Protein AF-D7CMK7-F1 (afdb_monomer)

Solvent-accessible surface area (backbone atoms only — not comparable to full-atom values): 7155 Å² total; per-residue (Å²): 135,77,52,60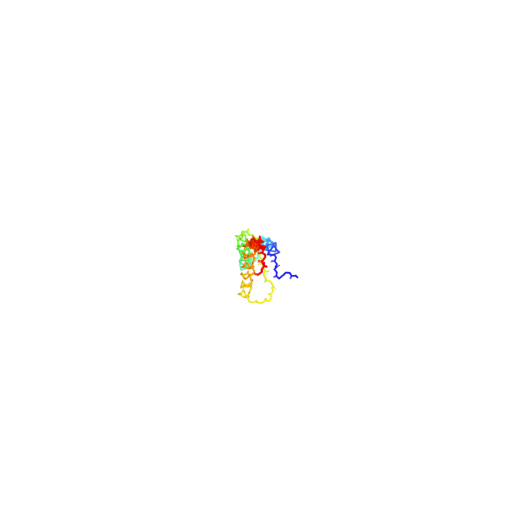,43,68,42,58,68,55,50,57,51,46,53,50,50,38,52,53,32,51,54,46,49,59,54,49,69,80,43,99,64,60,69,65,61,55,51,51,42,51,50,51,37,48,54,42,50,51,50,50,59,53,60,67,68,48,99,57,85,55,72,43,76,74,57,90,77,54,73,64,61,52,49,56,52,51,53,52,54,53,53,53,55,60,53,64,74,61,73,77,79,81,84,70,80,84,82,79,82,84,74,78,89,82,88,74,87,83,84,91,132

Sequence (113 aa):
MTNFLPAGIILDQLEDILQYTLELEQKLEQQVVSAETKQIASSIAGTVRDLLGFLQKFPCQPLVYTGSGTTEEVIARLEWLLALYSMEDSGITSGRKPRKNRRGKQKQAVSSS

Organism: Syntrophothermus lipocalidus (strain DSM 12680 / TGB-C1) (NCBI:txid643648)

Foldseek 3Di:
DAQKDFCVVVLVVLVVLLVVLVVVLVVVVVDPDDPVVNVVSVVSNVVSVVVNVVQVPDPDGDIDGRDDDDPVVVVVVVVVVVVVVVVVVVPPPPPDDDDPPPDDDDDDDDDDD

pLDDT: mean 80.47, std 17.41, range [43.47, 96.31]

Radius of gyration: 34.78 Å; Cα contacts (8 Å, |Δi|>4): 45; chains: 1; bounding box: 71×25×117 Å

Nearest PDB structures (foldseek):
  2v0o-assembly2_C  TM=8.549E-01  e=4.889E+00  Homo sapiens
  2z0n-assembly1_A-2  TM=8.824E-01  e=6.467E+00  Homo sapiens
  5n9j-assembly1_G  TM=3.919E-01  e=3.964E+00  Schizosaccharomyces pombe

Secondary structure (DSSP, 8-state):
--SEEETHHHHHHHHHHHHHHHHHHHHHHTS---HHHHHHHHHHHHHHHHHHHHHTTSSS--EEE-SSS-HHHHHHHHHHHHHHHHHHSS-----------------------

Mean predicted aligned error: 13.86 Å

Structure (mmCIF, N/CA/C/O backbone):
data_AF-D7CMK7-F1
#
_entry.id   AF-D7CMK7-F1
#
loop_
_atom_site.group_PDB
_atom_site.id
_atom_site.type_symbol
_atom_site.label_atom_id
_atom_site.label_alt_id
_atom_site.label_comp_id
_atom_site.label_asym_id
_atom_site.label_entity_id
_atom_site.label_seq_id
_atom_site.pdbx_PDB_ins_code
_atom_site.Cartn_x
_atom_site.Cartn_y
_atom_site.Cartn_z
_atom_site.occupancy
_atom_site.B_iso_or_equiv
_atom_site.auth_seq_id
_atom_site.auth_comp_id
_atom_site.auth_asym_id
_atom_site.auth_atom_id
_atom_site.pdbx_PDB_model_num
ATOM 1 N N . MET A 1 1 ? 11.659 -17.546 -13.823 1.00 54.91 1 MET A N 1
ATOM 2 C CA . MET A 1 1 ? 10.715 -16.773 -12.988 1.00 54.91 1 MET A CA 1
ATOM 3 C C . MET A 1 1 ? 11.138 -15.317 -13.043 1.00 54.91 1 MET A C 1
ATOM 5 O O . MET A 1 1 ? 12.337 -15.068 -13.042 1.00 54.91 1 MET A O 1
ATOM 9 N N . THR A 1 2 ? 10.205 -14.380 -13.190 1.00 76.31 2 THR A N 1
ATOM 10 C CA . THR A 1 2 ? 10.508 -12.942 -13.195 1.00 76.31 2 THR A CA 1
ATOM 11 C C . THR A 1 2 ? 10.638 -12.451 -11.756 1.00 76.31 2 THR A C 1
ATOM 13 O O . THR A 1 2 ? 9.817 -12.801 -10.918 1.00 76.31 2 THR A O 1
ATOM 16 N N . ASN A 1 3 ? 11.636 -11.616 -11.466 1.00 86.62 3 ASN A N 1
ATOM 17 C CA . ASN A 1 3 ? 11.815 -10.992 -10.145 1.00 86.62 3 ASN A CA 1
ATOM 18 C C . ASN A 1 3 ? 10.883 -9.784 -9.932 1.00 86.62 3 ASN A C 1
ATOM 20 O O . ASN A 1 3 ? 11.187 -8.911 -9.128 1.00 86.62 3 ASN A O 1
ATOM 24 N N . PHE A 1 4 ? 9.802 -9.688 -10.704 1.00 87.12 4 PHE A N 1
ATOM 25 C CA . PHE A 1 4 ? 8.856 -8.581 -10.669 1.00 87.12 4 PHE A CA 1
ATOM 26 C C . PHE A 1 4 ? 7.502 -9.120 -10.239 1.00 87.12 4 PHE A C 1
ATOM 28 O O . PHE A 1 4 ? 6.959 -10.013 -10.895 1.00 87.12 4 PHE A O 1
ATOM 35 N N . LEU A 1 5 ? 6.978 -8.576 -9.147 1.00 86.00 5 LEU A N 1
ATOM 36 C CA . LEU A 1 5 ? 5.641 -8.857 -8.653 1.00 86.00 5 LEU A CA 1
ATOM 37 C C . LEU A 1 5 ? 4.706 -7.703 -9.027 1.00 86.00 5 LEU A C 1
ATOM 39 O O . LEU A 1 5 ? 5.075 -6.541 -8.830 1.00 86.00 5 LEU A O 1
ATOM 43 N N . PRO A 1 6 ? 3.496 -7.985 -9.536 1.00 84.12 6 PRO A N 1
ATOM 44 C CA . PRO A 1 6 ? 2.478 -6.957 -9.670 1.00 84.12 6 PRO A CA 1
ATOM 45 C C . PRO A 1 6 ? 2.101 -6.443 -8.281 1.00 84.12 6 PRO A C 1
ATOM 47 O O . PRO A 1 6 ? 1.776 -7.223 -7.386 1.00 84.12 6 PRO A O 1
ATOM 50 N N . ALA A 1 7 ? 2.083 -5.123 -8.109 1.00 84.50 7 ALA A N 1
ATOM 51 C CA . ALA A 1 7 ? 1.658 -4.506 -6.856 1.00 84.50 7 ALA A CA 1
ATOM 52 C C . ALA A 1 7 ? 0.151 -4.677 -6.574 1.00 84.50 7 ALA A C 1
ATOM 54 O O . ALA A 1 7 ? -0.320 -4.232 -5.535 1.00 84.50 7 ALA A O 1
ATOM 55 N N . GLY A 1 8 ? -0.610 -5.332 -7.461 1.00 83.56 8 GLY A N 1
ATOM 56 C CA . GLY A 1 8 ? -2.034 -5.630 -7.259 1.00 83.56 8 GLY A CA 1
ATOM 57 C C . GLY A 1 8 ? -2.326 -6.378 -5.974 1.00 83.56 8 GLY A C 1
ATOM 58 O O . GLY A 1 8 ? -3.222 -5.991 -5.246 1.00 83.56 8 GLY A O 1
ATOM 59 N N . ILE A 1 9 ? -1.491 -7.361 -5.634 1.00 82.94 9 ILE A N 1
ATOM 60 C CA . ILE A 1 9 ? -1.647 -8.114 -4.382 1.00 82.94 9 ILE A CA 1
ATOM 61 C C . ILE A 1 9 ? -1.542 -7.177 -3.167 1.00 82.94 9 ILE A C 1
ATOM 63 O O . ILE A 1 9 ? -2.214 -7.382 -2.162 1.00 82.94 9 ILE A O 1
ATOM 67 N N . ILE A 1 10 ? -0.712 -6.134 -3.259 1.00 86.62 10 ILE A N 1
ATOM 68 C CA . ILE A 1 10 ? -0.557 -5.136 -2.197 1.00 86.62 10 ILE A CA 1
ATOM 69 C C . ILE A 1 10 ? -1.778 -4.212 -2.157 1.0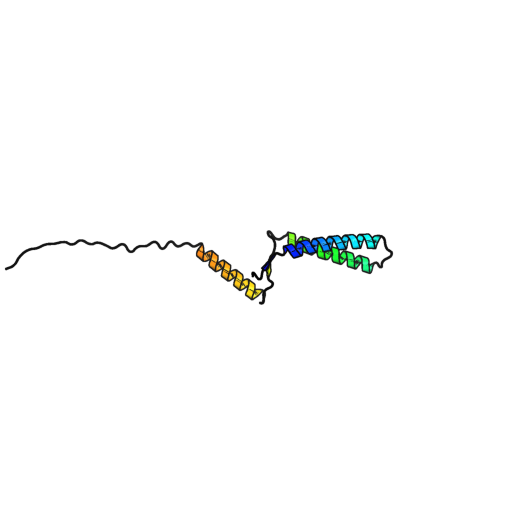0 86.62 10 ILE A C 1
ATOM 71 O O . ILE A 1 10 ? -2.224 -3.868 -1.071 1.00 86.62 10 ILE A O 1
ATOM 75 N N . LEU A 1 11 ? -2.329 -3.827 -3.314 1.00 87.44 11 LEU A N 1
ATOM 76 C CA . LEU A 1 11 ? -3.549 -3.016 -3.388 1.00 87.44 11 LEU A CA 1
ATOM 77 C C . LEU A 1 11 ? -4.727 -3.713 -2.707 1.00 87.44 11 LEU A C 1
ATOM 79 O O . LEU A 1 11 ? -5.310 -3.129 -1.800 1.00 87.4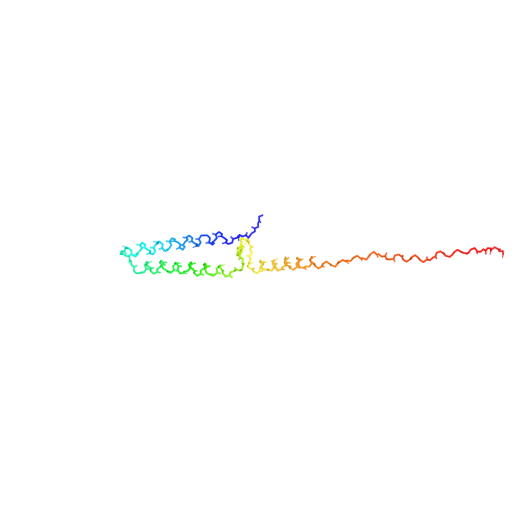4 11 LEU A O 1
ATOM 83 N N . ASP A 1 12 ? -4.998 -4.966 -3.073 1.00 89.50 12 ASP A N 1
ATOM 84 C CA . ASP A 1 12 ? -6.104 -5.744 -2.507 1.00 89.50 12 ASP A CA 1
ATOM 85 C C . ASP A 1 12 ? -5.960 -5.858 -0.976 1.00 89.50 12 ASP A C 1
ATOM 87 O O . ASP A 1 12 ? -6.896 -5.615 -0.218 1.00 89.50 12 ASP A O 1
ATOM 91 N N . GLN A 1 13 ? -4.740 -6.129 -0.494 1.00 91.75 13 GLN A N 1
ATOM 92 C CA . GLN A 1 13 ? -4.465 -6.191 0.944 1.00 91.75 13 GLN A CA 1
ATOM 93 C C . GLN A 1 13 ? -4.617 -4.839 1.650 1.00 91.75 13 GLN A C 1
ATOM 95 O O . GLN A 1 13 ? -5.037 -4.798 2.804 1.00 91.75 13 GLN A O 1
ATOM 100 N N . LEU A 1 14 ? -4.268 -3.726 1.001 1.00 93.00 14 LEU A N 1
ATOM 101 C CA . LEU A 1 14 ? -4.455 -2.393 1.575 1.00 93.00 14 LEU A CA 1
ATOM 102 C C . LEU A 1 14 ? -5.936 -2.017 1.665 1.00 93.00 14 LEU A C 1
ATOM 104 O O . LEU A 1 14 ? -6.330 -1.385 2.644 1.00 93.00 14 LEU A O 1
ATOM 108 N N . GLU A 1 15 ? -6.749 -2.415 0.687 1.00 93.31 15 GLU A N 1
ATOM 109 C CA . GLU A 1 15 ? -8.204 -2.245 0.731 1.00 93.31 15 GLU A CA 1
ATOM 110 C C . GLU A 1 15 ? -8.814 -3.035 1.896 1.00 93.31 15 GLU A C 1
ATOM 112 O O . GLU A 1 15 ? -9.566 -2.467 2.692 1.00 93.31 15 GLU A O 1
ATOM 117 N N . ASP A 1 16 ? -8.401 -4.292 2.076 1.00 95.44 16 ASP A N 1
ATOM 118 C CA . ASP A 1 16 ? -8.817 -5.120 3.212 1.00 95.44 16 ASP A CA 1
ATOM 119 C C . ASP A 1 16 ? -8.414 -4.490 4.557 1.00 95.44 16 ASP A C 1
ATOM 121 O O . ASP A 1 16 ? -9.230 -4.373 5.472 1.00 95.44 16 ASP A O 1
ATOM 125 N N . ILE A 1 17 ? -7.162 -4.034 4.694 1.00 94.94 17 ILE A N 1
ATOM 126 C CA . ILE A 1 17 ? -6.681 -3.376 5.921 1.00 94.94 17 ILE A CA 1
ATOM 127 C C . ILE A 1 17 ? -7.470 -2.091 6.191 1.00 94.94 17 ILE A C 1
ATOM 129 O O . ILE A 1 17 ? -7.818 -1.809 7.343 1.00 94.94 17 ILE A O 1
ATOM 133 N N . LEU A 1 18 ? -7.777 -1.304 5.158 1.00 95.56 18 LEU A N 1
ATOM 134 C CA . LEU A 1 18 ? -8.601 -0.112 5.321 1.00 95.56 18 LEU A CA 1
ATOM 135 C C . LEU A 1 18 ? -9.991 -0.488 5.842 1.00 95.56 18 LEU A C 1
ATOM 137 O O . LEU A 1 18 ? -10.464 0.109 6.806 1.00 95.56 18 LEU A O 1
ATOM 141 N N . GLN A 1 19 ? -10.613 -1.513 5.265 1.00 96.19 19 GLN A N 1
ATOM 142 C CA . GLN A 1 19 ? -11.917 -1.990 5.708 1.00 96.19 19 GLN A CA 1
ATOM 143 C C . GLN A 1 19 ? -11.879 -2.453 7.174 1.00 96.19 19 GLN A C 1
ATOM 145 O O . GLN A 1 19 ? -12.690 -2.006 7.987 1.00 96.19 19 GLN A O 1
ATOM 150 N N . TYR A 1 20 ? -10.887 -3.265 7.553 1.00 96.31 20 TYR A N 1
ATOM 151 C CA . TYR A 1 20 ? -10.727 -3.726 8.935 1.00 96.31 20 TYR A CA 1
ATOM 152 C C . TYR A 1 20 ? -10.469 -2.586 9.925 1.00 96.31 20 TYR A C 1
ATOM 154 O O . TYR A 1 20 ? -10.946 -2.637 11.059 1.00 96.31 20 TYR A O 1
ATOM 162 N N . THR A 1 21 ? -9.728 -1.549 9.525 1.00 94.38 21 THR A N 1
ATOM 163 C CA . THR A 1 21 ? -9.458 -0.395 10.399 1.00 94.38 21 THR A CA 1
ATOM 164 C C . THR A 1 21 ? -10.694 0.477 10.594 1.00 94.38 21 THR A C 1
ATOM 166 O O . THR A 1 21 ? -10.940 0.900 11.721 1.00 94.38 21 THR A O 1
ATOM 169 N N . LEU A 1 22 ? -11.528 0.660 9.566 1.00 93.44 22 LEU A N 1
ATOM 170 C CA . LEU A 1 22 ? -12.820 1.348 9.691 1.00 93.44 22 LEU A CA 1
ATOM 171 C C . LEU A 1 22 ? -13.794 0.580 10.598 1.00 93.44 22 LEU A C 1
ATOM 173 O O . LEU A 1 22 ? -14.447 1.167 11.461 1.00 93.44 22 LEU A O 1
ATOM 177 N N . GLU A 1 23 ? -13.862 -0.745 10.457 1.00 94.75 23 GLU A N 1
ATOM 178 C CA . GLU A 1 23 ? -14.657 -1.592 11.354 1.00 94.75 23 GLU A CA 1
ATOM 179 C C . GLU A 1 23 ? -14.152 -1.535 12.801 1.00 94.75 23 GLU A C 1
ATOM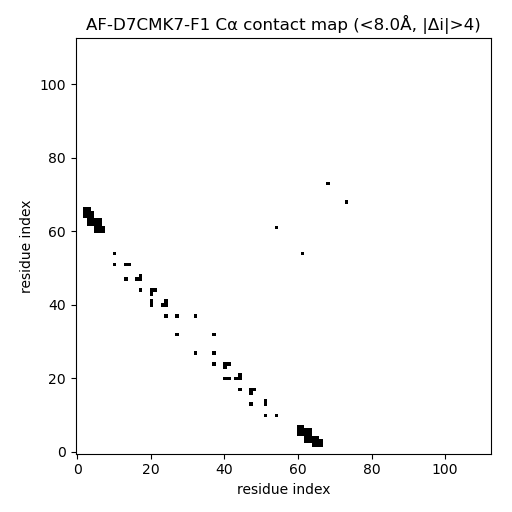 181 O O . GLU A 1 23 ? -14.946 -1.558 13.748 1.00 94.75 23 GLU A O 1
ATOM 186 N N . LEU A 1 24 ? -12.831 -1.459 12.990 1.00 92.50 24 LEU A N 1
ATOM 187 C CA . LEU A 1 24 ? -12.224 -1.283 14.303 1.00 92.50 24 LEU A CA 1
ATOM 188 C C . LEU A 1 24 ? -12.597 0.077 14.901 1.00 92.50 24 LEU A C 1
ATOM 190 O O . LEU A 1 24 ? -13.034 0.112 16.049 1.00 92.50 24 LEU A O 1
ATOM 194 N N . GLU A 1 25 ? -12.480 1.171 14.144 1.00 91.31 25 GLU A N 1
ATOM 195 C CA . GLU A 1 25 ? -12.901 2.509 14.583 1.00 91.31 25 GLU A CA 1
ATOM 196 C C . GLU A 1 25 ? -14.367 2.500 15.042 1.00 91.31 25 GLU A C 1
ATOM 198 O O . GLU A 1 25 ? -14.660 2.915 16.165 1.00 91.31 25 GLU A O 1
ATOM 203 N N . GLN A 1 26 ? -15.268 1.912 14.249 1.00 91.25 26 GLN A N 1
ATOM 204 C CA . GLN A 1 26 ? -16.690 1.806 14.586 1.00 91.25 26 GLN A CA 1
ATOM 205 C C . GLN A 1 26 ? -16.935 1.013 15.883 1.00 91.25 26 GLN A C 1
ATOM 207 O O . GLN A 1 26 ? -17.764 1.393 16.714 1.00 91.25 26 GLN A O 1
ATOM 212 N N . LYS A 1 27 ? -16.214 -0.095 16.095 1.00 91.50 27 LYS A N 1
ATOM 213 C CA . LYS A 1 27 ? -16.312 -0.883 17.338 1.00 91.50 27 LYS A CA 1
ATOM 214 C C . LYS A 1 27 ? -15.748 -0.126 18.542 1.00 91.50 27 LYS A C 1
ATOM 216 O O . LYS A 1 27 ? -16.294 -0.239 19.640 1.00 91.50 27 LYS A O 1
ATOM 221 N N . LEU A 1 28 ? -14.684 0.654 18.353 1.00 91.38 28 LEU A N 1
ATOM 222 C CA . LEU A 1 28 ? -14.079 1.477 19.404 1.00 91.38 28 LEU A CA 1
ATOM 223 C C . LEU A 1 28 ? -14.975 2.656 19.811 1.00 91.38 28 LEU A C 1
ATOM 225 O O . LEU A 1 28 ? -14.912 3.101 20.957 1.00 91.38 28 LEU A O 1
ATOM 229 N N . GLU A 1 29 ? -15.824 3.170 18.919 1.00 87.88 29 GLU A N 1
ATOM 230 C CA . GLU A 1 29 ? -16.827 4.188 19.263 1.00 87.88 29 GLU A CA 1
ATOM 231 C C . GLU A 1 29 ? -17.863 3.674 20.268 1.00 87.88 29 GLU A C 1
ATOM 233 O O . GLU A 1 29 ? -18.283 4.419 21.152 1.00 87.88 29 GLU A O 1
ATOM 238 N N . GLN A 1 30 ? -18.218 2.391 20.178 1.00 87.38 30 GLN A N 1
ATOM 239 C CA . GLN A 1 30 ? -19.213 1.742 21.037 1.00 87.38 30 GLN A CA 1
ATOM 240 C C . GLN A 1 30 ? -18.654 1.314 22.403 1.00 87.38 30 GLN A C 1
ATOM 242 O O . GLN A 1 30 ? -19.417 0.926 23.288 1.00 87.38 30 GLN A O 1
ATOM 247 N N . GLN A 1 31 ? -17.333 1.369 22.592 1.00 85.50 31 GLN A N 1
ATOM 248 C CA . GLN A 1 31 ? -16.659 0.943 23.816 1.00 85.50 31 GLN A CA 1
ATOM 249 C C . GLN A 1 31 ? -16.016 2.120 24.562 1.00 85.50 31 GLN A C 1
ATOM 251 O O . GLN A 1 31 ? -15.584 3.119 23.979 1.00 85.50 31 GLN A O 1
ATOM 256 N N . VAL A 1 32 ? -15.901 1.979 25.885 1.00 83.31 32 VAL A N 1
ATOM 257 C CA . VAL A 1 32 ? -15.121 2.900 26.721 1.00 83.31 32 VAL A CA 1
ATOM 258 C C . VAL A 1 32 ? -13.649 2.505 26.611 1.00 83.31 32 VAL A C 1
ATOM 260 O O . VAL A 1 32 ? -13.138 1.713 27.398 1.00 83.31 32 VAL A O 1
ATOM 263 N N . VAL A 1 33 ? -12.987 3.028 25.582 1.00 88.19 33 VAL A N 1
ATOM 264 C CA . VAL A 1 33 ? -11.563 2.796 25.286 1.00 88.19 33 VAL A CA 1
ATOM 265 C C . VAL A 1 33 ? -10.802 4.111 25.413 1.00 88.19 33 VAL A C 1
ATOM 267 O O . VAL A 1 33 ? -11.388 5.183 25.233 1.00 88.19 33 VAL A O 1
ATOM 270 N N . SER A 1 34 ? -9.506 4.049 25.731 1.00 90.06 34 SER A N 1
ATOM 271 C CA . SER A 1 34 ? -8.682 5.253 25.859 1.00 90.06 34 SER A CA 1
ATOM 272 C C . SER A 1 34 ? -8.654 6.047 24.545 1.00 90.06 34 SER A C 1
ATOM 274 O O . SER A 1 34 ? -8.723 5.490 23.445 1.00 90.06 34 SER A O 1
ATOM 276 N N . ALA A 1 35 ? -8.544 7.373 24.660 1.00 89.12 35 ALA A N 1
ATOM 277 C CA . ALA A 1 35 ? -8.442 8.260 23.501 1.00 89.12 35 ALA A CA 1
ATOM 278 C C . ALA A 1 35 ? -7.223 7.921 22.622 1.00 89.12 35 ALA A C 1
ATOM 280 O O . ALA A 1 35 ? -7.296 8.014 21.399 1.00 89.12 35 ALA A O 1
ATOM 281 N N . GLU A 1 36 ? -6.138 7.456 23.242 1.00 92.44 36 GLU A N 1
ATOM 282 C CA . GLU A 1 36 ? -4.915 7.029 22.562 1.00 92.44 36 GLU A CA 1
ATOM 283 C C . GLU A 1 36 ? -5.164 5.846 21.615 1.00 92.44 36 GLU A C 1
ATOM 285 O O . GLU A 1 36 ? -4.749 5.883 20.460 1.00 92.44 36 GLU A O 1
ATOM 290 N N . THR A 1 37 ? -5.920 4.826 22.041 1.00 89.50 37 THR A N 1
ATOM 291 C CA . THR A 1 37 ? -6.246 3.678 21.177 1.00 89.50 37 THR A CA 1
ATOM 292 C C . THR A 1 37 ? -7.065 4.097 19.956 1.00 89.50 37 THR A C 1
ATOM 294 O O . THR A 1 37 ? -6.809 3.621 18.850 1.00 89.50 37 THR A O 1
ATOM 297 N N . LYS A 1 38 ? -8.012 5.029 20.129 1.00 90.25 38 LYS A N 1
ATOM 298 C CA . LYS A 1 38 ? -8.798 5.587 19.016 1.00 90.25 38 LYS A CA 1
ATOM 299 C C . LYS A 1 38 ? -7.913 6.371 18.044 1.00 90.25 38 LYS A C 1
ATOM 301 O O . LYS A 1 38 ? -8.041 6.219 16.833 1.00 90.25 38 LYS A O 1
ATOM 306 N N . GLN A 1 39 ? -6.974 7.156 18.570 1.00 93.06 39 GLN A N 1
ATOM 307 C CA . GLN A 1 39 ? -6.028 7.919 17.760 1.00 93.06 39 GLN A CA 1
ATOM 308 C C . GLN A 1 39 ? -5.092 7.015 16.950 1.00 93.06 39 GLN A C 1
ATOM 310 O O . GLN A 1 39 ? -4.825 7.306 15.784 1.00 93.06 39 GLN A O 1
ATOM 315 N N . ILE A 1 40 ? -4.620 5.910 17.534 1.00 93.38 40 ILE A N 1
ATOM 316 C CA . ILE A 1 40 ? -3.791 4.927 16.828 1.00 93.38 40 ILE A CA 1
ATOM 317 C C . ILE A 1 40 ? -4.581 4.302 15.675 1.00 93.38 40 ILE A C 1
ATOM 319 O O . ILE A 1 40 ? -4.087 4.295 14.550 1.00 93.38 40 ILE A O 1
ATOM 323 N N . ALA A 1 41 ? -5.812 3.837 15.922 1.00 92.56 41 ALA A N 1
ATOM 324 C CA . ALA A 1 41 ? -6.657 3.253 14.877 1.00 92.56 41 ALA A CA 1
ATOM 325 C C . ALA A 1 41 ? -6.871 4.230 13.706 1.00 92.56 41 ALA A C 1
ATOM 327 O O . ALA A 1 41 ? -6.656 3.866 12.549 1.00 92.56 41 ALA A O 1
ATOM 328 N N . SER A 1 42 ? -7.169 5.493 14.019 1.00 93.38 42 SER A N 1
ATOM 329 C CA . SER A 1 42 ? -7.352 6.536 13.008 1.00 93.38 42 SER A CA 1
ATOM 330 C C . SER A 1 42 ? -6.079 6.879 12.245 1.00 93.38 42 SER A C 1
ATOM 332 O O . SER A 1 42 ? -6.109 7.084 11.031 1.00 93.38 42 SER A O 1
ATOM 334 N N . SER A 1 43 ? -4.931 6.859 12.924 1.00 95.38 43 SER A N 1
ATOM 335 C CA . SER A 1 43 ? -3.633 7.067 12.276 1.00 95.38 43 SER A CA 1
ATOM 336 C C . SER A 1 43 ? -3.307 5.944 11.287 1.00 95.38 43 SER A C 1
ATOM 338 O O . SER A 1 43 ? -2.800 6.215 10.198 1.00 95.38 43 SER A O 1
ATOM 340 N N . ILE A 1 44 ? -3.637 4.690 11.622 1.00 95.19 44 ILE A N 1
ATOM 341 C CA . ILE A 1 44 ? -3.458 3.551 10.710 1.00 95.19 44 ILE A CA 1
ATOM 342 C C . ILE A 1 44 ? -4.375 3.713 9.493 1.00 95.19 44 ILE A C 1
ATOM 344 O O . ILE A 1 44 ? -3.894 3.639 8.364 1.00 95.19 44 ILE A O 1
ATOM 348 N N . ALA A 1 45 ? -5.663 4.007 9.702 1.00 94.25 45 ALA A N 1
ATOM 349 C CA . ALA A 1 45 ? -6.615 4.213 8.611 1.00 94.25 45 ALA A CA 1
ATOM 350 C C . ALA A 1 45 ? -6.198 5.374 7.686 1.00 94.25 45 ALA A C 1
ATOM 352 O O . ALA A 1 45 ? -6.297 5.264 6.463 1.00 94.25 45 ALA A O 1
ATOM 353 N N . GLY A 1 46 ? -5.684 6.469 8.258 1.00 95.94 46 GLY A N 1
ATOM 354 C CA . GLY A 1 46 ? -5.100 7.587 7.514 1.00 95.94 46 GLY A CA 1
ATOM 355 C C . GLY A 1 46 ? -3.900 7.162 6.666 1.00 95.94 46 GLY A C 1
ATOM 356 O O . GLY A 1 46 ? -3.898 7.387 5.460 1.00 95.94 46 GLY A O 1
ATOM 357 N N . THR A 1 47 ? -2.938 6.458 7.266 1.00 95.88 47 THR A N 1
ATOM 358 C CA . THR A 1 47 ? -1.732 5.972 6.568 1.00 95.88 47 THR A CA 1
ATOM 359 C C . THR A 1 47 ? -2.082 5.058 5.391 1.00 95.88 47 THR A C 1
ATOM 361 O O . THR A 1 47 ? -1.511 5.177 4.308 1.00 95.88 47 THR A O 1
ATOM 364 N N . VAL A 1 48 ? -3.043 4.151 5.584 1.00 95.94 48 VAL A N 1
ATOM 365 C CA . VAL A 1 48 ? -3.493 3.224 4.538 1.00 95.94 48 VAL A CA 1
ATOM 366 C C . VAL A 1 48 ? -4.216 3.973 3.416 1.00 95.94 48 VAL A C 1
ATOM 368 O O . VAL A 1 48 ? -3.947 3.711 2.244 1.00 95.94 48 VAL A O 1
ATOM 371 N N . ARG A 1 49 ? -5.070 4.955 3.747 1.00 95.56 49 ARG A N 1
ATOM 372 C CA . ARG A 1 49 ? -5.715 5.836 2.756 1.00 95.56 49 ARG A CA 1
ATOM 373 C C . ARG A 1 49 ? -4.701 6.613 1.926 1.00 95.56 49 ARG A C 1
ATOM 375 O O . ARG A 1 49 ? -4.840 6.666 0.706 1.00 95.56 49 ARG A O 1
ATOM 382 N N . ASP A 1 50 ? -3.689 7.183 2.569 1.00 95.75 50 ASP A N 1
ATOM 383 C CA . ASP A 1 50 ? -2.645 7.942 1.882 1.00 95.75 50 ASP A CA 1
ATOM 384 C C . ASP A 1 50 ? -1.859 7.048 0.917 1.00 95.75 50 ASP A C 1
ATOM 386 O O . ASP A 1 50 ? -1.593 7.440 -0.222 1.00 95.75 50 ASP A O 1
ATOM 390 N N . LEU A 1 51 ? -1.542 5.820 1.338 1.00 92.38 51 LEU A N 1
ATOM 391 C CA . LEU A 1 51 ? -0.837 4.852 0.504 1.00 92.38 51 LEU A CA 1
ATOM 392 C C . LEU A 1 51 ? -1.688 4.376 -0.685 1.00 92.38 51 LEU A C 1
ATOM 394 O O . LEU A 1 51 ? -1.186 4.329 -1.808 1.00 92.38 51 LEU A O 1
ATOM 398 N N . LEU A 1 52 ? -2.975 4.087 -0.475 1.00 91.62 52 LEU A N 1
ATOM 399 C CA . LEU A 1 52 ? -3.912 3.768 -1.559 1.00 91.62 52 LEU A CA 1
ATOM 400 C C . LEU A 1 52 ? -4.028 4.930 -2.550 1.00 91.62 52 LEU A C 1
ATOM 402 O O . LEU A 1 52 ? -3.876 4.739 -3.757 1.00 91.62 52 LEU A O 1
ATOM 406 N N . GLY A 1 53 ? -4.215 6.151 -2.046 1.00 91.94 53 GLY A N 1
ATOM 407 C CA . GLY A 1 53 ? -4.283 7.356 -2.869 1.00 91.94 53 GLY A CA 1
ATOM 408 C C . GLY A 1 53 ? -2.981 7.641 -3.621 1.00 91.94 53 GLY A C 1
ATOM 409 O O . GLY A 1 53 ? -3.009 8.195 -4.718 1.00 91.94 53 GLY A O 1
ATOM 410 N N . PHE A 1 54 ? -1.829 7.252 -3.073 1.00 91.88 54 PHE A N 1
ATOM 411 C CA . PHE A 1 54 ? -0.552 7.298 -3.778 1.00 91.88 54 PHE A CA 1
ATOM 412 C C . PHE A 1 54 ? -0.491 6.271 -4.915 1.00 91.88 54 PHE A C 1
ATOM 414 O O . PHE A 1 54 ? -0.144 6.635 -6.038 1.00 91.88 54 PHE A O 1
ATOM 421 N N . LEU A 1 55 ? -0.871 5.017 -4.661 1.00 89.06 55 LEU A N 1
ATOM 422 C CA . LEU A 1 55 ? -0.825 3.950 -5.663 1.00 89.06 55 LEU A CA 1
ATOM 423 C C . LEU A 1 55 ? -1.820 4.161 -6.818 1.00 89.06 55 LEU A C 1
ATOM 425 O O . LEU A 1 55 ? -1.532 3.796 -7.954 1.00 89.06 55 LEU A O 1
ATOM 429 N N . GLN A 1 56 ? -2.954 4.813 -6.565 1.00 88.00 56 GLN A N 1
ATOM 430 C CA . GLN A 1 56 ? -3.937 5.147 -7.602 1.00 88.00 56 GLN A CA 1
ATOM 431 C C . GLN A 1 56 ? -3.476 6.255 -8.566 1.00 88.00 56 GLN A C 1
ATOM 433 O O . GLN A 1 56 ? -4.086 6.442 -9.616 1.00 88.00 56 GLN A O 1
ATOM 438 N N . LYS A 1 57 ? -2.401 6.994 -8.250 1.00 91.06 57 LYS A N 1
ATOM 439 C CA . LYS A 1 57 ? -1.856 8.040 -9.140 1.00 91.06 57 LYS A CA 1
ATOM 440 C C . LYS A 1 57 ? -1.043 7.478 -10.302 1.00 91.06 57 LYS A C 1
ATOM 442 O O . LYS A 1 57 ? -0.755 8.217 -11.244 1.00 91.06 57 LYS A O 1
ATOM 447 N N . PHE A 1 58 ? -0.628 6.214 -10.237 1.00 87.19 58 PHE A N 1
ATOM 448 C CA . PHE A 1 58 ? 0.157 5.616 -11.307 1.00 87.19 58 PHE A CA 1
ATOM 449 C C . PHE A 1 58 ? -0.730 5.320 -12.528 1.00 87.19 58 PHE A C 1
ATOM 451 O O . PHE A 1 58 ? -1.850 4.836 -12.375 1.00 87.19 58 PHE A O 1
ATOM 458 N N . PRO A 1 59 ? -0.241 5.569 -13.757 1.00 85.81 59 PRO A N 1
ATOM 459 C CA . PRO A 1 59 ? -1.009 5.330 -14.984 1.00 85.81 59 PRO A CA 1
ATOM 460 C C . PRO A 1 59 ? -1.229 3.837 -15.276 1.00 85.81 59 PRO A C 1
ATOM 462 O O . PRO A 1 59 ? -2.026 3.477 -16.139 1.00 85.81 59 PRO A O 1
ATOM 465 N N . CYS A 1 60 ? -0.497 2.965 -14.588 1.00 85.88 60 CYS A N 1
ATOM 466 C CA . CYS A 1 60 ? -0.595 1.520 -14.676 1.00 85.88 60 CYS A CA 1
ATOM 467 C C . CYS A 1 60 ? -0.254 0.895 -13.319 1.00 85.88 60 CYS A C 1
ATOM 469 O O . CYS A 1 60 ? 0.261 1.563 -12.421 1.00 85.88 60 CYS A O 1
ATOM 471 N N . GLN A 1 61 ? -0.533 -0.400 -13.179 1.00 85.12 61 GLN A N 1
ATOM 472 C CA . GLN A 1 61 ? -0.195 -1.143 -11.972 1.00 85.12 61 GLN A CA 1
ATOM 473 C C . GLN A 1 61 ? 1.331 -1.149 -11.760 1.00 85.12 61 GLN A C 1
ATOM 475 O O . GLN A 1 61 ? 2.056 -1.630 -12.638 1.00 85.12 61 GLN A O 1
ATOM 480 N N . PRO A 1 62 ? 1.837 -0.646 -10.618 1.00 87.38 62 PRO A N 1
ATOM 481 C CA . PRO A 1 62 ? 3.267 -0.635 -10.367 1.00 87.38 62 PRO A CA 1
ATOM 482 C C . PRO A 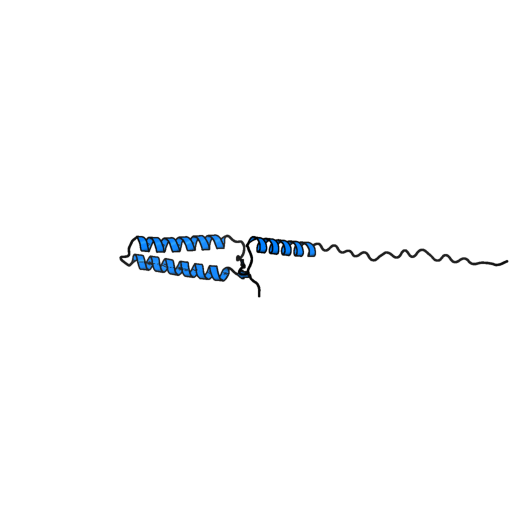1 62 ? 3.811 -2.059 -10.195 1.00 87.38 62 PRO A C 1
ATOM 484 O O . PRO A 1 62 ? 3.098 -2.988 -9.805 1.00 87.38 62 PRO A O 1
ATOM 487 N N . LEU A 1 63 ? 5.100 -2.222 -10.486 1.00 87.56 63 LEU A N 1
ATOM 488 C CA . LEU A 1 63 ? 5.827 -3.475 -10.306 1.00 87.56 63 LEU A CA 1
ATOM 4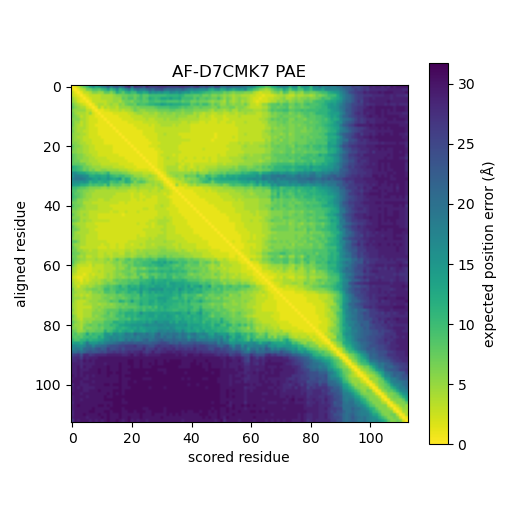89 C C . LEU A 1 63 ? 6.789 -3.343 -9.131 1.00 87.56 63 LEU A C 1
ATOM 491 O O . LEU A 1 63 ? 7.508 -2.353 -9.011 1.00 87.56 63 LEU A O 1
ATOM 495 N N . VAL A 1 64 ? 6.835 -4.373 -8.295 1.00 87.38 64 VAL A N 1
ATOM 496 C CA . VAL A 1 64 ? 7.794 -4.492 -7.199 1.00 87.38 64 VAL A CA 1
ATOM 497 C C . VAL A 1 64 ? 8.899 -5.439 -7.635 1.00 87.38 64 VAL A C 1
ATOM 499 O O . VAL A 1 64 ? 8.635 -6.600 -7.949 1.00 87.38 64 VAL A O 1
ATOM 502 N N . TYR A 1 65 ? 10.139 -4.957 -7.658 1.00 89.50 65 TYR A N 1
ATOM 503 C CA . TYR A 1 65 ? 11.295 -5.816 -7.884 1.00 89.50 65 TYR A CA 1
ATOM 504 C C . TYR A 1 65 ? 11.696 -6.507 -6.575 1.00 89.50 65 TYR A C 1
ATOM 506 O O . TYR A 1 65 ? 11.992 -5.842 -5.587 1.00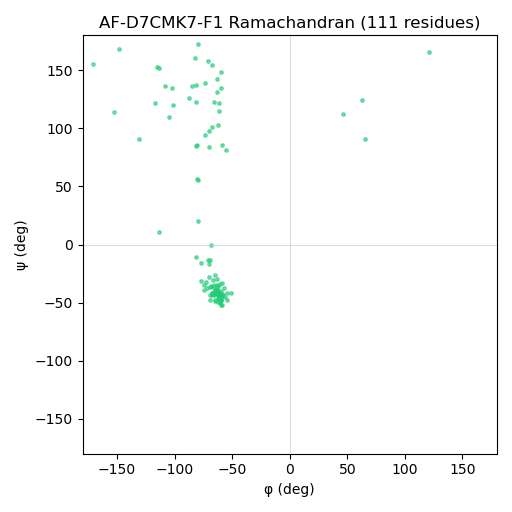 89.50 65 TYR A O 1
ATOM 514 N N . THR A 1 66 ? 11.718 -7.838 -6.570 1.00 90.12 66 THR A N 1
ATOM 515 C CA . THR A 1 66 ? 12.047 -8.672 -5.398 1.00 90.12 66 THR A CA 1
ATOM 516 C C . THR A 1 66 ? 13.344 -9.459 -5.567 1.00 90.12 66 THR A C 1
ATOM 518 O O . THR A 1 66 ? 13.614 -10.392 -4.811 1.00 90.12 66 THR A O 1
ATOM 521 N N . GLY A 1 67 ? 14.126 -9.148 -6.600 1.00 87.75 67 GLY A N 1
ATOM 522 C CA . GLY A 1 67 ? 15.428 -9.767 -6.814 1.00 87.75 67 GLY A CA 1
ATOM 523 C C . GLY A 1 67 ? 16.512 -9.142 -5.938 1.00 87.75 67 GLY A C 1
ATOM 524 O O . GLY A 1 67 ? 16.313 -8.118 -5.291 1.00 87.75 67 GLY A O 1
ATOM 525 N N . SER A 1 68 ? 17.696 -9.747 -5.954 1.00 88.19 68 SER A N 1
ATOM 526 C CA . SER A 1 68 ? 18.891 -9.148 -5.361 1.00 88.19 68 SER A CA 1
ATOM 527 C C . SER A 1 68 ? 19.393 -7.959 -6.185 1.00 88.19 68 SER A C 1
ATOM 529 O O . SER A 1 68 ? 19.161 -7.894 -7.399 1.00 88.19 68 SER A O 1
ATOM 531 N N . GLY A 1 69 ? 20.160 -7.091 -5.530 1.00 88.81 69 GLY A N 1
ATOM 532 C CA . GLY A 1 69 ? 20.792 -5.917 -6.125 1.00 88.81 69 GLY A CA 1
ATOM 533 C C . GLY A 1 69 ? 20.341 -4.632 -5.445 1.00 88.81 69 GLY A C 1
ATOM 534 O O . GLY A 1 69 ? 19.377 -4.614 -4.679 1.00 88.81 69 GLY A O 1
ATOM 535 N N . THR A 1 70 ? 21.066 -3.559 -5.714 1.00 92.44 70 THR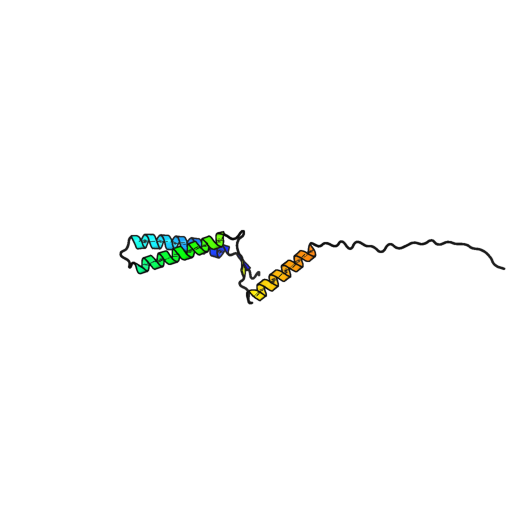 A N 1
ATOM 536 C CA . THR A 1 70 ? 20.662 -2.211 -5.311 1.00 92.44 70 THR A CA 1
ATOM 537 C C . THR A 1 70 ? 19.662 -1.635 -6.310 1.00 92.44 70 THR A C 1
ATOM 539 O O . THR A 1 70 ? 19.589 -2.077 -7.459 1.00 92.44 70 THR A O 1
ATOM 542 N N . THR A 1 71 ? 18.905 -0.619 -5.895 1.00 91.44 71 THR A N 1
ATOM 543 C CA . THR A 1 71 ? 17.997 0.117 -6.787 1.00 91.44 71 THR A CA 1
ATOM 544 C C . THR A 1 71 ? 18.711 0.582 -8.059 1.00 91.44 71 THR A C 1
ATOM 546 O O . THR A 1 71 ? 18.187 0.389 -9.154 1.00 91.44 71 THR A O 1
ATOM 549 N N . GLU A 1 72 ? 19.947 1.071 -7.937 1.00 94.50 72 GLU A N 1
ATOM 550 C CA . GLU A 1 72 ? 20.656 1.689 -9.064 1.00 94.50 72 GLU A CA 1
ATOM 551 C C . GLU A 1 72 ? 21.145 0.655 -10.073 1.00 94.50 72 GLU A C 1
ATOM 553 O O . GLU A 1 72 ? 21.099 0.886 -11.279 1.00 94.50 72 GLU A O 1
ATOM 558 N N . GLU A 1 73 ? 21.538 -0.528 -9.601 1.00 92.31 73 GLU A N 1
ATOM 559 C CA . GLU A 1 73 ? 21.869 -1.657 -10.473 1.00 92.31 73 GLU A CA 1
ATOM 560 C C . GLU A 1 73 ? 20.646 -2.132 -11.265 1.00 92.31 73 GLU A C 1
ATOM 562 O O . GLU A 1 73 ? 20.755 -2.479 -12.445 1.00 92.31 73 GLU A O 1
ATOM 567 N N . VAL A 1 74 ? 19.471 -2.144 -10.630 1.00 90.88 74 VAL A N 1
ATOM 568 C CA . VAL A 1 74 ? 18.216 -2.538 -11.280 1.00 90.88 74 VAL A CA 1
ATOM 569 C C . VAL A 1 74 ? 17.799 -1.494 -12.312 1.00 90.88 74 VAL A C 1
ATOM 571 O O . VAL A 1 74 ? 17.447 -1.870 -13.431 1.00 90.88 74 VAL A O 1
ATOM 574 N N . ILE A 1 75 ? 17.896 -0.204 -11.980 1.00 91.62 75 ILE A N 1
ATOM 575 C CA . ILE A 1 75 ? 17.615 0.897 -12.909 1.00 91.62 75 ILE A CA 1
ATOM 576 C C . ILE A 1 75 ? 18.546 0.823 -14.119 1.00 91.62 75 ILE A C 1
ATOM 578 O O . ILE A 1 75 ? 18.056 0.740 -15.243 1.00 91.62 75 ILE A O 1
ATOM 582 N N . ALA A 1 76 ? 19.862 0.739 -13.907 1.00 92.00 76 ALA A N 1
ATOM 583 C CA . ALA A 1 76 ? 20.835 0.665 -14.997 1.00 92.00 76 ALA A CA 1
ATOM 584 C C . ALA A 1 76 ? 20.563 -0.523 -15.936 1.00 92.00 76 ALA A C 1
ATOM 586 O O . ALA A 1 76 ? 20.700 -0.428 -17.158 1.00 92.00 76 ALA A O 1
ATOM 587 N N . ARG A 1 77 ? 20.126 -1.659 -15.379 1.00 88.31 77 ARG A N 1
ATOM 588 C CA . ARG A 1 77 ? 19.752 -2.835 -16.170 1.00 88.31 77 ARG A CA 1
ATOM 589 C C . ARG A 1 77 ? 18.496 -2.602 -17.008 1.00 88.31 77 ARG A C 1
ATOM 591 O O . ARG A 1 77 ? 18.457 -3.038 -18.157 1.00 88.31 77 ARG A O 1
ATOM 598 N N . LEU A 1 78 ? 17.480 -1.950 -16.446 1.00 89.94 78 LEU A N 1
ATOM 599 C CA . LEU A 1 78 ? 16.251 -1.605 -17.165 1.00 89.94 78 LEU A CA 1
ATOM 600 C C . LEU A 1 78 ? 16.527 -0.593 -18.283 1.00 89.94 78 LEU A C 1
ATOM 602 O O . LEU A 1 78 ? 16.062 -0.793 -19.402 1.00 89.94 78 LEU A O 1
ATOM 606 N N . GLU A 1 79 ? 17.336 0.432 -18.018 1.00 92.81 79 GLU A N 1
ATOM 607 C CA . GLU A 1 79 ? 17.768 1.411 -19.023 1.00 92.81 79 GLU A CA 1
ATOM 608 C C . GLU A 1 79 ? 18.508 0.743 -20.184 1.00 92.81 79 GLU A C 1
ATOM 610 O O . GLU A 1 79 ? 18.218 1.013 -21.351 1.00 92.81 79 GLU A O 1
ATOM 615 N N . TRP A 1 80 ? 19.418 -0.188 -19.879 1.00 91.31 80 TRP A N 1
ATOM 616 C CA . TRP A 1 80 ? 20.137 -0.944 -20.901 1.00 91.31 80 TRP A CA 1
ATOM 617 C C . TRP A 1 80 ? 19.200 -1.791 -21.774 1.00 91.31 80 TRP A C 1
ATOM 619 O O . TRP A 1 80 ? 19.331 -1.793 -22.999 1.00 91.31 80 TRP A O 1
ATOM 629 N N . LEU A 1 81 ? 18.221 -2.474 -21.169 1.00 88.06 81 LEU A N 1
ATOM 630 C CA . LEU A 1 81 ? 17.222 -3.258 -21.906 1.00 88.06 81 LEU A CA 1
ATOM 631 C C . LEU A 1 81 ? 16.342 -2.379 -22.809 1.00 88.06 81 LEU A C 1
ATOM 633 O O . LEU A 1 81 ? 16.053 -2.766 -23.941 1.00 88.06 81 LEU A O 1
ATOM 637 N N . LEU A 1 82 ? 15.946 -1.193 -22.337 1.00 88.50 82 LEU A N 1
ATOM 638 C CA . LEU A 1 82 ? 15.169 -0.225 -23.119 1.00 88.50 82 LEU A CA 1
ATOM 639 C C . LEU A 1 82 ? 15.967 0.326 -24.307 1.00 88.50 82 LEU A C 1
ATOM 641 O O . LEU A 1 82 ? 15.432 0.443 -25.412 1.00 88.50 82 LEU A O 1
ATOM 645 N N . ALA A 1 83 ? 17.250 0.633 -24.099 1.00 91.38 83 ALA A N 1
ATOM 646 C CA . ALA A 1 83 ? 18.142 1.083 -25.162 1.00 91.38 83 ALA A CA 1
ATOM 647 C C . ALA A 1 83 ? 18.321 0.007 -26.243 1.00 91.38 83 ALA A C 1
ATOM 649 O O . ALA A 1 83 ? 18.269 0.324 -27.431 1.00 91.38 83 ALA A O 1
ATOM 650 N N . LEU A 1 84 ? 18.468 -1.262 -25.843 1.00 86.75 84 LEU A N 1
ATOM 651 C CA . LEU A 1 84 ? 18.581 -2.389 -26.770 1.00 86.75 84 LEU A CA 1
ATOM 652 C C . LEU A 1 84 ? 17.330 -2.532 -27.650 1.00 86.75 84 LEU A C 1
ATOM 654 O O . LEU A 1 84 ? 17.453 -2.591 -28.870 1.00 86.75 84 LEU A O 1
ATOM 658 N N . TYR A 1 85 ? 16.137 -2.508 -27.050 1.00 81.44 85 TYR A N 1
ATOM 659 C CA . TYR A 1 85 ? 14.874 -2.593 -27.797 1.00 81.44 85 TYR A CA 1
ATOM 660 C C . TYR A 1 85 ? 14.685 -1.417 -28.761 1.00 81.44 85 TYR A C 1
ATOM 662 O O . TYR A 1 85 ? 14.282 -1.597 -29.907 1.00 81.44 85 TYR A O 1
ATOM 670 N N . SER A 1 86 ? 15.053 -0.211 -28.327 1.00 80.56 86 SER A N 1
ATOM 671 C CA . SER A 1 86 ? 14.966 0.989 -29.168 1.00 80.56 86 SER A CA 1
ATOM 672 C C . SER A 1 86 ? 15.904 0.931 -30.384 1.00 80.56 86 SER A C 1
ATOM 674 O O . SER A 1 86 ? 15.635 1.559 -31.407 1.00 80.56 86 SER A O 1
ATOM 676 N N . MET A 1 87 ? 17.010 0.183 -30.295 1.00 65.06 87 MET A N 1
ATOM 677 C CA . MET A 1 87 ? 17.924 -0.034 -31.419 1.00 65.06 87 MET A CA 1
ATOM 678 C C . MET A 1 87 ? 17.384 -1.051 -32.433 1.00 65.06 87 MET A C 1
ATOM 680 O O . MET A 1 87 ? 17.653 -0.907 -33.626 1.00 65.06 87 MET A O 1
ATOM 684 N N . GLU A 1 88 ? 16.603 -2.043 -32.010 1.00 63.22 88 GLU A N 1
ATOM 685 C CA . GLU A 1 88 ? 16.041 -3.067 -32.906 1.00 63.22 88 GLU A CA 1
ATOM 686 C C . GLU A 1 88 ? 14.905 -2.524 -33.791 1.00 63.22 88 GLU A C 1
ATOM 688 O O . GLU A 1 88 ? 14.808 -2.902 -34.961 1.00 63.22 88 GLU A O 1
ATOM 693 N N . ASP A 1 89 ? 14.127 -1.555 -33.298 1.00 58.03 89 ASP A N 1
ATOM 694 C CA . ASP A 1 89 ? 13.109 -0.845 -34.091 1.00 58.03 89 ASP A CA 1
ATOM 695 C C . ASP A 1 89 ? 13.717 0.096 -35.149 1.00 58.03 89 ASP A C 1
ATOM 697 O O . ASP A 1 89 ? 13.060 0.474 -3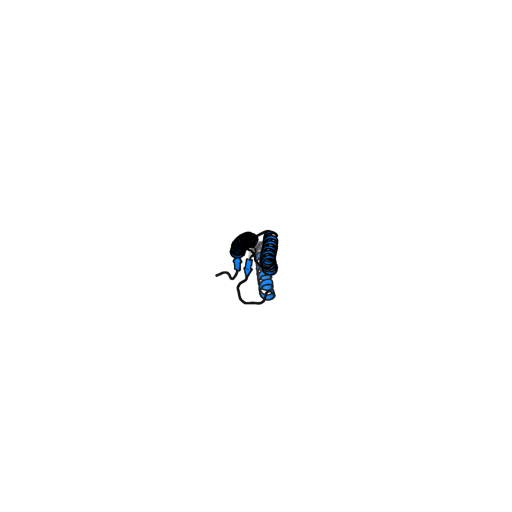6.125 1.00 58.03 89 ASP A O 1
ATOM 701 N N . SER A 1 90 ? 15.007 0.434 -35.028 1.00 57.81 90 SER A N 1
ATOM 702 C CA . SER A 1 90 ? 15.747 1.208 -36.031 1.00 57.81 90 SER A CA 1
ATOM 703 C C . SER A 1 90 ? 16.224 0.331 -37.197 1.00 57.81 90 SER A C 1
ATOM 705 O O . SER A 1 90 ? 17.407 0.271 -37.529 1.00 57.81 90 SER A O 1
ATOM 707 N N . GLY A 1 91 ? 15.280 -0.357 -37.847 1.00 52.16 91 GLY A N 1
ATOM 708 C CA . GLY A 1 91 ? 15.489 -1.182 -39.035 1.00 52.16 91 GLY A CA 1
ATOM 709 C C . GLY A 1 91 ? 16.156 -0.430 -40.192 1.00 52.16 91 GLY A C 1
ATOM 710 O O . GLY A 1 91 ? 15.510 -0.032 -41.163 1.00 52.16 91 GLY A O 1
ATOM 711 N N . ILE A 1 92 ? 17.483 -0.301 -40.151 1.00 52.62 92 ILE A N 1
ATOM 712 C CA . ILE A 1 92 ? 18.302 0.005 -41.316 1.00 52.62 92 ILE A CA 1
ATOM 713 C C . ILE A 1 92 ? 18.342 -1.269 -42.152 1.00 52.62 92 ILE A C 1
ATOM 715 O O . ILE A 1 92 ? 19.169 -2.165 -41.984 1.00 52.62 92 ILE A O 1
ATOM 719 N N . THR A 1 93 ? 17.417 -1.319 -43.102 1.00 54.66 93 THR A N 1
ATOM 720 C CA . THR A 1 93 ? 17.456 -2.203 -44.259 1.00 54.66 93 THR A CA 1
ATOM 721 C C . THR A 1 93 ? 18.735 -1.934 -45.066 1.00 54.66 93 THR A C 1
ATOM 723 O O . THR A 1 93 ? 18.744 -1.198 -46.048 1.00 54.66 93 THR A O 1
ATOM 726 N N . SER A 1 94 ? 19.860 -2.563 -44.714 1.00 54.47 94 SER A N 1
ATOM 727 C CA . SER A 1 94 ? 21.035 -2.604 -45.601 1.00 54.47 94 SER A CA 1
ATOM 728 C C . SER A 1 94 ? 20.862 -3.676 -46.687 1.00 54.47 94 SER A C 1
ATOM 730 O O . SER A 1 94 ? 21.693 -4.547 -46.927 1.00 54.47 94 SER A O 1
ATOM 732 N N . GLY A 1 95 ? 19.759 -3.565 -47.427 1.00 52.78 95 GLY A N 1
ATOM 733 C CA . GLY A 1 95 ? 19.619 -4.165 -48.741 1.00 52.78 95 GLY A CA 1
ATOM 734 C C . GLY A 1 95 ? 20.508 -3.427 -49.740 1.00 52.78 95 GLY A C 1
ATOM 735 O O . GLY A 1 95 ? 20.043 -2.561 -50.473 1.00 52.78 95 GLY A O 1
ATOM 736 N N . ARG A 1 96 ? 21.793 -3.780 -49.821 1.00 43.81 96 ARG A N 1
ATOM 737 C CA . ARG A 1 96 ? 22.621 -3.479 -51.000 1.00 43.81 96 ARG A CA 1
ATOM 738 C C . ARG A 1 96 ? 23.354 -4.733 -51.453 1.00 43.81 96 ARG A C 1
ATOM 740 O O . ARG A 1 96 ? 24.483 -5.002 -51.060 1.00 43.81 96 ARG A O 1
ATOM 747 N N . LYS A 1 97 ? 22.712 -5.485 -52.355 1.00 52.53 97 LYS A N 1
ATOM 748 C CA . LYS A 1 97 ? 23.424 -6.446 -53.206 1.00 52.53 97 LYS A CA 1
ATOM 749 C C . LYS A 1 97 ? 24.470 -5.678 -54.035 1.00 52.53 97 LYS A C 1
ATOM 751 O O . LYS A 1 97 ? 24.126 -4.643 -54.614 1.00 52.53 97 LYS A O 1
ATOM 756 N N . PRO A 1 98 ? 25.717 -6.163 -54.147 1.00 46.94 98 PRO A N 1
ATOM 757 C CA . PRO A 1 98 ? 26.726 -5.520 -54.974 1.00 46.94 98 PRO A CA 1
ATOM 758 C C . PRO A 1 98 ? 26.310 -5.599 -56.448 1.00 46.94 98 PRO A C 1
ATOM 760 O O . PRO A 1 98 ? 26.075 -6.675 -57.006 1.00 46.94 98 PRO A O 1
ATOM 763 N N . ARG A 1 99 ? 26.208 -4.434 -57.089 1.00 47.69 99 ARG A N 1
ATOM 764 C CA . ARG A 1 99 ? 25.911 -4.289 -58.516 1.00 47.69 99 ARG A CA 1
ATOM 765 C C . ARG A 1 99 ? 27.135 -4.774 -59.307 1.00 47.69 99 ARG A C 1
ATOM 767 O O . ARG A 1 99 ? 28.108 -4.043 -59.461 1.00 47.69 99 ARG A O 1
ATOM 774 N N . LYS A 1 100 ? 27.117 -6.028 -59.781 1.00 51.53 100 LYS A N 1
ATOM 775 C CA . LYS A 1 100 ? 28.132 -6.566 -60.707 1.00 51.53 100 LYS A CA 1
ATOM 776 C C . LYS A 1 100 ? 28.083 -5.772 -62.018 1.00 51.53 100 LYS A C 1
ATOM 778 O O . LYS A 1 100 ? 27.200 -5.990 -62.846 1.00 51.53 100 LYS A O 1
ATOM 783 N N . ASN A 1 101 ? 29.040 -4.867 -62.215 1.00 45.66 101 ASN A N 1
ATOM 784 C CA . ASN A 1 101 ? 29.260 -4.205 -63.497 1.00 45.66 101 ASN A CA 1
ATOM 785 C C . ASN A 1 101 ? 29.771 -5.226 -64.519 1.00 45.66 101 ASN A C 1
ATOM 787 O O . ASN A 1 101 ? 30.941 -5.596 -64.549 1.00 45.66 101 ASN A O 1
ATOM 791 N N . ARG A 1 102 ? 28.855 -5.681 -65.371 1.00 51.59 102 ARG A N 1
ATOM 792 C CA . ARG A 1 102 ? 29.121 -6.504 -66.547 1.00 51.59 102 ARG A CA 1
ATOM 793 C C . ARG A 1 102 ? 29.574 -5.565 -67.674 1.00 51.59 102 ARG A C 1
ATOM 795 O O . ARG A 1 102 ? 28.749 -5.099 -68.452 1.00 51.59 102 ARG A O 1
ATOM 802 N N . ARG A 1 103 ? 30.868 -5.221 -67.729 1.00 50.66 103 ARG A N 1
ATOM 803 C CA . ARG A 1 103 ? 31.462 -4.537 -68.896 1.00 50.66 103 ARG A CA 1
ATOM 804 C C . ARG A 1 103 ? 31.875 -5.567 -69.946 1.00 50.66 103 ARG A C 1
ATOM 806 O O . ARG A 1 103 ? 32.347 -6.652 -69.620 1.00 50.66 103 ARG A O 1
ATOM 813 N N . GLY A 1 104 ? 31.555 -5.232 -71.192 1.00 48.59 104 GLY A N 1
ATOM 814 C CA . GLY A 1 104 ? 31.428 -6.135 -72.324 1.00 48.59 104 GLY A CA 1
ATOM 815 C C . GLY A 1 104 ? 32.707 -6.862 -72.723 1.00 48.59 104 GLY A C 1
ATOM 816 O O . GLY A 1 104 ? 33.794 -6.298 -72.753 1.00 48.59 104 GLY A O 1
ATOM 817 N N . LYS A 1 105 ? 32.519 -8.123 -73.117 1.00 48.47 105 LYS A N 1
ATOM 818 C CA . LYS A 1 105 ? 33.376 -8.811 -74.081 1.00 48.47 105 LYS A CA 1
ATOM 819 C C . LYS A 1 105 ? 33.297 -8.046 -75.403 1.00 48.47 105 LYS A C 1
ATOM 821 O O . LYS A 1 105 ? 32.242 -8.070 -76.033 1.00 48.47 105 LYS A O 1
ATOM 826 N N . GLN A 1 106 ? 34.395 -7.446 -75.844 1.00 48.12 106 GLN A N 1
ATOM 827 C CA . GLN A 1 106 ? 34.582 -7.104 -77.250 1.00 48.12 106 GLN A CA 1
ATOM 828 C C . GLN A 1 106 ? 35.581 -8.110 -77.827 1.00 48.12 106 GLN A C 1
ATOM 830 O O . GLN A 1 106 ? 36.739 -8.165 -77.428 1.00 48.12 106 GLN A O 1
ATOM 835 N N . LYS A 1 107 ? 35.062 -8.996 -78.682 1.00 52.22 107 LYS A N 1
ATOM 836 C CA . LYS A 1 107 ? 35.830 -9.921 -79.515 1.00 52.22 107 LYS A CA 1
ATOM 837 C C . LYS A 1 107 ? 36.188 -9.206 -80.820 1.00 52.22 107 LYS A C 1
ATOM 839 O O . LYS A 1 107 ? 35.264 -8.784 -81.504 1.00 52.22 107 LYS A O 1
ATOM 844 N N . GLN A 1 108 ? 37.468 -9.173 -81.170 1.00 49.94 108 GLN A N 1
ATOM 845 C CA . GLN A 1 108 ? 38.058 -9.113 -82.523 1.00 49.94 108 GLN A CA 1
ATOM 846 C C . GLN A 1 108 ? 39.444 -9.786 -82.324 1.00 49.94 108 GLN A C 1
ATOM 848 O O . GLN A 1 108 ? 40.151 -9.366 -81.418 1.00 49.94 108 GLN A O 1
ATOM 853 N N . ALA A 1 109 ? 39.851 -10.950 -82.861 1.00 47.53 109 ALA A N 1
ATOM 854 C CA . ALA A 1 109 ? 39.857 -11.476 -84.237 1.00 47.53 109 ALA A CA 1
ATOM 855 C C . ALA A 1 109 ? 40.394 -10.396 -85.200 1.00 47.53 109 ALA A C 1
ATOM 857 O O . ALA A 1 109 ? 39.726 -9.384 -85.346 1.00 47.53 109 ALA A O 1
ATOM 858 N N . VAL A 1 110 ? 41.566 -10.494 -85.847 1.00 44.91 110 VAL A N 1
ATOM 859 C CA . VAL A 1 110 ? 42.049 -11.559 -86.755 1.00 44.91 110 VAL A CA 1
ATOM 860 C C . VAL A 1 110 ? 43.558 -11.359 -87.095 1.00 44.91 110 VAL A C 1
ATOM 862 O O . VAL A 1 110 ? 44.026 -10.226 -87.073 1.00 44.91 110 VAL A O 1
ATOM 865 N N . SER A 1 111 ? 44.230 -12.475 -87.456 1.00 43.47 111 SER A N 1
ATOM 866 C CA . SER A 1 111 ? 45.459 -12.699 -88.284 1.00 43.47 111 SER A CA 1
ATOM 867 C C . SER A 1 111 ? 46.812 -12.128 -87.826 1.00 43.47 111 SER A C 1
ATOM 869 O O . SER A 1 111 ? 46.913 -10.937 -87.576 1.00 43.47 111 SER A O 1
ATOM 871 N N . SER A 1 112 ? 47.901 -12.894 -87.656 1.00 43.72 112 SER A N 1
ATOM 872 C CA . SER A 1 112 ? 48.567 -13.872 -88.556 1.00 43.72 112 SER A CA 1
ATOM 873 C C . SER A 1 112 ? 49.165 -13.241 -89.818 1.00 43.72 112 SER A C 1
ATOM 875 O O . SER A 1 112 ? 48.461 -13.138 -90.817 1.00 43.72 112 SER A O 1
ATOM 877 N N . SER A 1 113 ? 50.440 -12.839 -89.739 1.00 47.81 113 SER A N 1
ATOM 878 C CA . SER A 1 113 ? 51.559 -13.196 -90.639 1.00 47.81 113 SER A CA 1
ATOM 879 C C . SER A 1 113 ? 52.741 -12.258 -90.430 1.00 47.81 113 SER A C 1
ATOM 881 O O . SER A 1 113 ? 52.508 -11.037 -90.316 1.00 47.81 113 SER A O 1
#